Protein AF-A0A3C1PHB5-F1 (afdb_monomer_lite)

Structure (mmCIF, N/CA/C/O backbone):
data_AF-A0A3C1PHB5-F1
#
_entry.id   AF-A0A3C1PHB5-F1
#
loop_
_atom_site.group_PDB
_atom_site.id
_atom_site.type_symbol
_atom_site.label_atom_id
_atom_site.label_alt_id
_atom_site.label_comp_id
_atom_site.label_asym_id
_atom_site.label_entity_id
_atom_site.label_seq_id
_atom_site.pdbx_PDB_ins_code
_atom_site.Cartn_x
_atom_site.Cartn_y
_atom_site.Cartn_z
_atom_site.occupancy
_atom_site.B_iso_or_equiv
_atom_site.auth_seq_id
_atom_site.auth_comp_id
_atom_site.auth_asym_id
_atom_site.auth_atom_id
_atom_site.pdbx_PDB_model_num
ATOM 1 N N . GLU A 1 1 ? 6.909 14.479 16.263 1.00 62.50 1 GLU A N 1
ATOM 2 C CA . GLU A 1 1 ? 5.919 14.688 15.181 1.00 62.50 1 GLU A CA 1
ATOM 3 C C . GLU A 1 1 ? 4.944 13.532 14.945 1.00 62.50 1 GLU A C 1
ATOM 5 O O . GLU A 1 1 ? 3.750 13.786 14.992 1.00 62.50 1 GLU A O 1
ATOM 10 N N . VAL A 1 2 ? 5.366 12.269 14.787 1.00 79.19 2 VAL A N 1
ATOM 11 C CA . VAL A 1 2 ? 4.437 11.154 14.453 1.00 79.19 2 VAL A CA 1
ATOM 12 C C . VAL A 1 2 ? 3.353 10.887 15.515 1.00 79.19 2 VAL A C 1
ATOM 14 O O . VAL A 1 2 ? 2.207 10.607 15.176 1.00 79.19 2 VAL A O 1
ATOM 17 N N . LYS A 1 3 ? 3.668 11.042 16.808 1.00 88.00 3 LYS A N 1
ATOM 18 C CA . LYS A 1 3 ? 2.703 10.799 17.901 1.00 88.00 3 LYS A CA 1
ATOM 19 C C . LYS A 1 3 ? 1.436 11.657 17.794 1.00 88.00 3 LYS A C 1
ATOM 21 O O . LYS A 1 3 ? 0.354 11.172 18.110 1.00 88.00 3 LYS A O 1
ATOM 26 N N . THR A 1 4 ? 1.556 12.907 17.342 1.00 93.12 4 THR A N 1
ATOM 27 C CA . THR A 1 4 ? 0.399 13.798 17.169 1.00 93.12 4 THR A CA 1
ATOM 28 C C . THR A 1 4 ? -0.500 13.297 16.044 1.00 93.12 4 THR A C 1
ATOM 30 O O . THR A 1 4 ? -1.704 13.189 16.244 1.00 93.12 4 THR A O 1
ATOM 33 N N . LEU A 1 5 ? 0.082 12.900 14.906 1.00 93.25 5 LEU A N 1
ATOM 34 C CA . LEU A 1 5 ? -0.662 12.318 13.784 1.00 93.25 5 LEU A CA 1
ATOM 35 C C . LEU A 1 5 ? -1.386 11.030 14.192 1.00 93.25 5 LEU A C 1
ATOM 37 O O . LEU A 1 5 ? -2.551 10.847 13.859 1.00 93.25 5 LEU A O 1
ATOM 41 N N . GLU A 1 6 ? -0.744 10.175 14.987 1.00 94.38 6 GLU A N 1
ATOM 42 C CA . GLU A 1 6 ? -1.361 8.951 15.509 1.00 94.38 6 GLU A CA 1
ATOM 43 C C . GLU A 1 6 ? -2.535 9.224 16.457 1.00 94.38 6 GLU A C 1
ATOM 45 O O . GLU A 1 6 ? -3.564 8.550 16.386 1.00 94.38 6 GLU A O 1
ATOM 50 N N . ILE A 1 7 ? -2.399 10.197 17.366 1.00 94.69 7 ILE A N 1
ATOM 51 C CA . ILE A 1 7 ? -3.497 10.617 18.251 1.00 94.69 7 ILE A CA 1
ATOM 52 C C . ILE A 1 7 ? -4.658 11.158 17.413 1.00 94.69 7 ILE A C 1
ATOM 54 O O . ILE A 1 7 ? -5.799 10.742 17.617 1.00 94.69 7 ILE A O 1
ATOM 58 N N . SER A 1 8 ? -4.370 12.044 16.460 1.00 95.31 8 SER A N 1
ATOM 59 C CA . SER A 1 8 ? -5.390 12.651 15.610 1.00 95.31 8 SER A CA 1
ATOM 60 C C . SER A 1 8 ? -6.083 11.613 14.731 1.00 95.31 8 SER A C 1
ATOM 62 O O . SER A 1 8 ? -7.307 11.598 14.676 1.00 95.31 8 SER A O 1
ATOM 64 N N . TYR A 1 9 ? -5.349 10.678 14.126 1.00 96.38 9 TYR A N 1
ATOM 65 C CA . TYR A 1 9 ? -5.935 9.601 13.329 1.00 96.38 9 TYR A CA 1
ATOM 66 C C . TYR A 1 9 ? -6.833 8.675 14.153 1.00 96.38 9 TYR A C 1
ATOM 68 O O . TYR A 1 9 ? -7.907 8.311 13.683 1.00 96.38 9 TYR A O 1
ATOM 76 N N . ARG A 1 10 ? -6.463 8.317 15.390 1.00 95.38 10 ARG A N 1
ATOM 77 C CA . ARG A 1 10 ? -7.338 7.496 16.250 1.00 95.38 10 ARG A CA 1
ATOM 78 C C . ARG A 1 10 ? -8.710 8.142 16.442 1.00 95.38 10 ARG A C 1
ATOM 80 O O . ARG A 1 10 ? -9.729 7.466 16.300 1.00 95.38 10 ARG A O 1
ATOM 87 N N . LYS A 1 11 ? -8.730 9.459 16.654 1.00 95.00 11 LYS A N 1
ATOM 88 C CA . LYS A 1 11 ? -9.957 10.237 16.866 1.00 95.00 11 LYS A CA 1
ATOM 89 C C . LYS A 1 11 ? -10.718 10.521 15.568 1.00 95.00 11 LYS A C 1
ATOM 91 O O . LYS A 1 11 ? -11.928 10.321 15.512 1.00 95.00 11 LYS A O 1
ATOM 96 N N . LEU A 1 12 ? -10.020 10.937 14.515 1.00 95.81 12 LEU A N 1
ATOM 97 C CA . LEU A 1 12 ? -10.626 11.519 13.312 1.00 95.81 12 LEU A CA 1
ATOM 98 C C . LEU A 1 12 ? -10.671 10.556 12.111 1.00 95.81 12 LEU A C 1
ATOM 100 O O . LEU A 1 12 ? -11.584 10.629 11.296 1.00 95.81 12 LEU A O 1
ATOM 104 N N . GLY A 1 13 ? -9.763 9.583 12.039 1.00 94.62 13 GLY A N 1
ATOM 105 C CA . GLY A 1 13 ? -9.654 8.625 10.935 1.00 94.62 13 GLY A CA 1
ATOM 106 C C . GLY A 1 13 ? -8.890 9.155 9.723 1.00 94.62 13 GLY A C 1
ATOM 107 O O . GLY A 1 13 ? -8.385 10.278 9.723 1.00 94.62 13 GLY A O 1
ATOM 108 N N . SER A 1 14 ? -8.792 8.318 8.688 1.00 94.06 14 SER A N 1
ATOM 109 C CA . SER A 1 14 ? -7.990 8.595 7.490 1.00 94.06 14 SER A CA 1
ATOM 110 C C . SER A 1 14 ? -8.544 9.715 6.604 1.00 94.06 14 SER A C 1
ATOM 112 O O . SER A 1 14 ? -7.776 10.350 5.895 1.00 94.06 14 SER A O 1
ATOM 114 N N . ASN A 1 15 ? -9.849 10.002 6.666 1.00 93.19 15 ASN A N 1
ATOM 115 C CA . ASN A 1 15 ? -10.452 11.101 5.903 1.00 93.19 15 ASN A CA 1
ATOM 116 C C . ASN A 1 15 ? -9.892 12.470 6.315 1.00 93.19 15 ASN A C 1
ATOM 118 O O . ASN A 1 15 ? -9.730 13.343 5.469 1.00 93.19 15 ASN A O 1
ATOM 122 N N . GLU A 1 16 ? -9.571 12.629 7.600 1.00 94.00 16 GLU A N 1
ATOM 123 C CA . GLU A 1 16 ? -9.007 13.864 8.148 1.00 94.00 16 GLU A CA 1
ATOM 124 C C . GLU A 1 16 ? -7.480 13.787 8.257 1.00 94.00 16 GLU A C 1
ATOM 126 O O . GLU A 1 16 ? -6.778 14.771 8.037 1.00 94.00 16 GLU A O 1
ATOM 131 N N . ILE A 1 17 ? -6.949 12.612 8.620 1.00 94.38 17 ILE A N 1
ATOM 132 C CA . ILE A 1 17 ? -5.533 12.407 8.938 1.00 94.38 17 ILE A CA 1
ATOM 133 C C . ILE A 1 17 ? -5.023 11.152 8.218 1.00 94.38 17 ILE A C 1
ATOM 135 O O . ILE A 1 17 ? -4.998 10.052 8.778 1.00 94.38 17 ILE A O 1
ATOM 139 N N . ASP A 1 18 ? -4.583 11.326 6.970 1.00 93.69 18 ASP A N 1
ATOM 140 C CA . ASP A 1 18 ? -3.934 10.277 6.176 1.00 93.69 18 ASP A CA 1
ATOM 141 C C . ASP A 1 18 ? -2.422 10.503 6.117 1.00 93.69 18 ASP A C 1
ATOM 143 O O . ASP A 1 18 ? -1.937 11.451 5.497 1.00 93.69 18 ASP A O 1
ATOM 147 N N . PHE A 1 19 ? -1.661 9.629 6.767 1.00 93.50 19 PHE A N 1
ATOM 148 C CA . PHE A 1 19 ? -0.206 9.725 6.820 1.00 93.50 19 PHE A CA 1
ATOM 149 C C . PHE A 1 19 ? 0.440 8.351 6.690 1.00 93.50 19 PHE A C 1
ATOM 151 O O . PHE A 1 19 ? -0.174 7.321 6.974 1.00 93.50 19 PHE A O 1
ATOM 158 N N . SER A 1 20 ? 1.696 8.363 6.259 1.00 92.69 20 SER A N 1
ATOM 159 C CA . SER A 1 20 ? 2.539 7.181 6.127 1.00 92.69 20 SER A CA 1
ATOM 160 C C . SER A 1 20 ? 3.285 6.878 7.427 1.00 92.69 20 SER A C 1
ATOM 162 O O . SER A 1 20 ? 3.736 7.790 8.117 1.00 92.69 20 SER A O 1
ATOM 164 N N . THR A 1 21 ? 3.435 5.596 7.766 1.00 93.50 21 THR A N 1
ATOM 165 C CA . THR A 1 21 ? 4.213 5.158 8.939 1.00 93.50 21 THR A CA 1
ATOM 166 C C . THR A 1 21 ? 4.910 3.812 8.703 1.00 93.50 21 THR A C 1
ATOM 168 O O . THR A 1 21 ? 4.620 3.113 7.728 1.00 93.50 21 THR A O 1
ATOM 171 N N . GLY A 1 22 ? 5.843 3.456 9.589 1.00 91.50 22 GLY A N 1
ATOM 172 C CA . GLY A 1 22 ? 6.650 2.231 9.536 1.00 91.50 22 GLY A CA 1
ATOM 173 C C . GLY A 1 22 ? 7.684 2.200 8.401 1.00 91.50 22 GLY A C 1
ATOM 174 O O . GLY A 1 22 ? 7.884 3.187 7.694 1.00 91.50 22 GLY A O 1
ATOM 175 N N . TYR A 1 23 ? 8.342 1.057 8.213 1.00 89.94 23 TYR A N 1
ATOM 176 C CA . TYR A 1 23 ? 9.430 0.890 7.241 1.00 89.94 23 TYR A CA 1
ATOM 177 C C . TYR A 1 23 ? 8.980 1.119 5.797 1.00 89.94 23 TYR A C 1
ATOM 179 O O . TYR A 1 23 ? 9.636 1.842 5.054 1.00 89.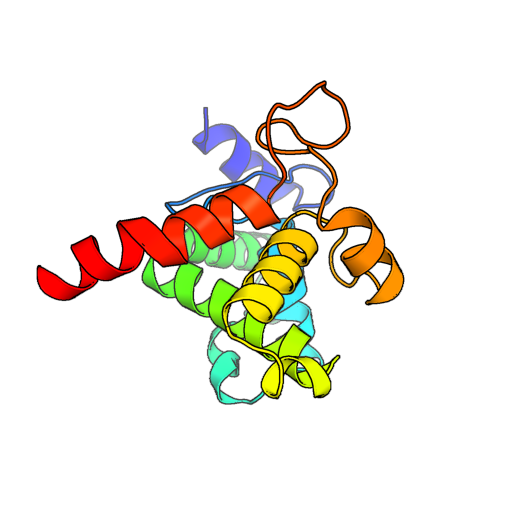94 23 TYR A O 1
ATOM 187 N N . PHE A 1 24 ? 7.823 0.579 5.412 1.00 90.75 24 PHE A N 1
ATOM 188 C CA . PHE A 1 24 ? 7.296 0.720 4.047 1.00 90.75 24 PHE A CA 1
ATOM 189 C C . PHE A 1 24 ? 6.478 1.993 3.820 1.00 90.75 24 PHE A C 1
ATOM 191 O O . PHE A 1 24 ? 5.876 2.148 2.758 1.00 90.75 24 PHE A O 1
ATOM 198 N N . GLN A 1 25 ? 6.427 2.898 4.807 1.00 91.44 25 GLN A N 1
ATOM 199 C CA . GLN A 1 25 ? 5.708 4.171 4.699 1.00 91.44 25 GLN A CA 1
ATOM 200 C C . GLN A 1 25 ? 4.257 3.985 4.198 1.00 91.44 25 GLN A C 1
ATOM 202 O O . GLN A 1 25 ? 3.754 4.753 3.373 1.00 91.44 25 GLN A O 1
ATOM 207 N N . ILE A 1 26 ? 3.565 2.949 4.689 1.00 94.31 26 ILE A N 1
ATOM 208 C CA . ILE A 1 26 ? 2.184 2.638 4.295 1.00 94.31 26 ILE A CA 1
ATOM 209 C C . ILE A 1 26 ? 1.241 3.686 4.886 1.00 94.31 26 ILE A C 1
ATOM 211 O O . ILE A 1 26 ? 1.299 3.978 6.083 1.00 94.31 26 ILE A O 1
ATOM 215 N N . LYS A 1 27 ? 0.354 4.223 4.043 1.00 94.38 27 LYS A N 1
ATOM 216 C CA . LYS A 1 27 ? -0.694 5.167 4.446 1.00 94.38 27 LYS A CA 1
ATOM 217 C C . LYS A 1 27 ? -1.779 4.497 5.285 1.00 94.38 27 LYS A C 1
ATOM 219 O O . LYS A 1 27 ? -2.168 3.360 5.007 1.00 94.38 27 LYS A O 1
ATOM 224 N N . THR A 1 28 ? -2.345 5.210 6.254 1.00 95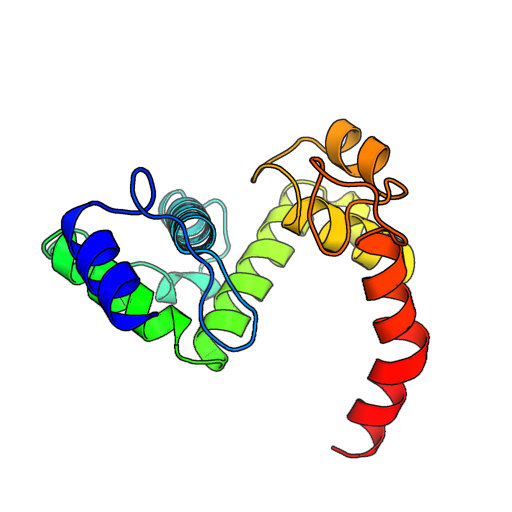.94 28 THR A N 1
ATOM 225 C CA . THR A 1 28 ? -3.480 4.696 7.037 1.00 95.94 28 THR A CA 1
ATOM 226 C C . THR A 1 28 ? -4.690 4.389 6.150 1.00 95.94 28 THR A C 1
ATOM 228 O O . THR A 1 28 ? -5.274 3.310 6.280 1.00 95.94 28 THR A O 1
ATOM 231 N N . SER A 1 29 ? -4.998 5.251 5.173 1.00 96.31 29 SER A N 1
ATOM 232 C CA . SER A 1 29 ? -6.084 5.017 4.208 1.00 96.31 29 SER A CA 1
ATOM 233 C C . SER A 1 29 ? -5.846 3.807 3.297 1.00 96.31 29 SER A C 1
ATOM 235 O O . SER A 1 29 ? -6.796 3.198 2.806 1.00 96.31 29 SER A O 1
ATOM 237 N N . PHE A 1 30 ? -4.587 3.433 3.056 1.00 96.12 30 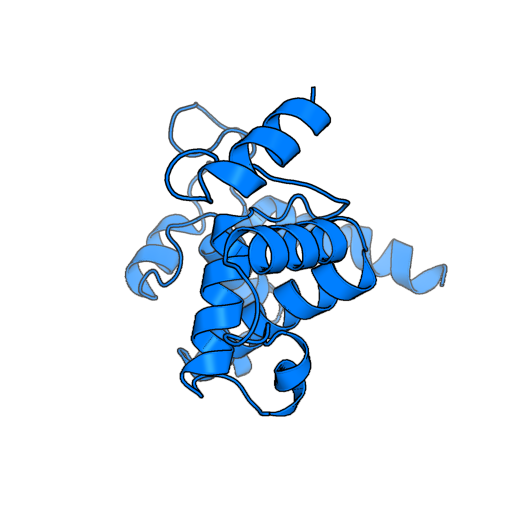PHE A N 1
ATOM 238 C CA . PHE A 1 30 ? -4.249 2.251 2.265 1.00 96.12 30 PHE A CA 1
ATOM 239 C C . PHE A 1 30 ? -4.624 0.972 3.013 1.00 96.12 30 PHE A C 1
ATOM 241 O O . PHE A 1 30 ? -5.298 0.108 2.454 1.00 96.12 30 PHE A O 1
ATOM 248 N N . ALA A 1 31 ? -4.234 0.870 4.285 1.00 97.25 31 ALA A N 1
ATOM 249 C CA . ALA A 1 31 ? -4.550 -0.287 5.116 1.00 97.25 31 ALA A CA 1
ATOM 250 C C . ALA A 1 31 ? -6.064 -0.480 5.264 1.00 97.25 31 ALA A C 1
ATOM 252 O O . ALA A 1 31 ? -6.556 -1.583 5.051 1.00 97.25 31 ALA A O 1
ATOM 253 N N . GLU A 1 32 ? -6.810 0.601 5.509 1.00 97.25 32 GLU A N 1
ATOM 254 C CA . GLU A 1 32 ? -8.278 0.567 5.575 1.00 97.25 32 GLU A CA 1
ATOM 255 C C . GLU A 1 32 ? -8.914 -0.004 4.302 1.00 97.25 32 GLU A C 1
ATOM 257 O O . GLU A 1 32 ? -9.824 -0.831 4.371 1.00 97.25 32 GLU A O 1
ATOM 262 N N . LYS A 1 33 ? -8.410 0.385 3.126 1.00 97.31 33 LYS A N 1
ATOM 263 C CA . LYS A 1 33 ? -8.920 -0.126 1.848 1.00 97.31 33 LYS A CA 1
ATOM 264 C C . LYS A 1 33 ? -8.603 -1.606 1.647 1.00 97.31 33 LYS A C 1
ATOM 266 O O . LYS A 1 33 ? -9.444 -2.325 1.116 1.00 97.31 33 LYS A O 1
ATOM 271 N N . ILE A 1 34 ? -7.434 -2.077 2.084 1.00 97.94 34 ILE A N 1
ATOM 272 C CA . ILE A 1 34 ? -7.103 -3.509 2.054 1.00 97.94 34 ILE A CA 1
ATOM 273 C C . ILE A 1 34 ? -8.017 -4.302 2.987 1.00 97.94 34 ILE A C 1
ATOM 275 O O . ILE A 1 34 ? -8.577 -5.311 2.572 1.00 97.94 34 ILE A O 1
ATOM 279 N N . GLU A 1 35 ? -8.220 -3.839 4.218 1.00 98.00 35 GLU A N 1
ATOM 280 C CA . GLU A 1 35 ? -9.125 -4.493 5.170 1.00 98.00 35 GLU A CA 1
ATOM 281 C C . GLU A 1 35 ? -10.555 -4.571 4.624 1.00 98.00 35 GLU A C 1
ATOM 283 O O . GLU A 1 35 ? -11.202 -5.610 4.743 1.00 98.00 35 GLU A O 1
ATOM 288 N N . ALA A 1 36 ? -11.021 -3.515 3.950 1.00 96.94 36 ALA A N 1
ATOM 289 C CA . ALA A 1 36 ? -12.311 -3.515 3.271 1.00 96.94 36 ALA A CA 1
ATOM 290 C C . ALA A 1 36 ? -12.374 -4.538 2.122 1.00 96.94 36 ALA A C 1
ATOM 292 O O . ALA A 1 36 ? -13.409 -5.174 1.931 1.00 96.94 36 ALA A O 1
ATOM 293 N N . LEU A 1 37 ? -11.293 -4.737 1.359 1.00 97.50 37 LEU A N 1
ATOM 294 C CA . LEU A 1 37 ? -11.245 -5.782 0.329 1.00 97.50 37 LEU A CA 1
ATOM 295 C C . LEU A 1 37 ? -11.344 -7.187 0.936 1.00 97.50 37 LEU A C 1
ATOM 297 O O . LEU A 1 37 ? -12.067 -8.024 0.398 1.00 97.50 37 LEU A O 1
ATOM 301 N N . VAL A 1 38 ? -10.670 -7.433 2.065 1.00 97.81 38 VAL A N 1
ATOM 302 C CA . VAL A 1 38 ? -10.778 -8.708 2.794 1.00 97.81 38 VAL A CA 1
ATOM 303 C C . VAL A 1 38 ? -12.198 -8.901 3.326 1.00 97.81 38 VAL A C 1
ATOM 305 O O . VAL A 1 38 ? -12.793 -9.951 3.106 1.00 97.81 38 VAL A O 1
ATOM 308 N N . PHE A 1 39 ? -12.773 -7.879 3.967 1.00 97.00 39 PHE A N 1
ATOM 309 C CA . PHE A 1 39 ? -14.125 -7.936 4.533 1.00 97.00 39 PHE A CA 1
ATOM 310 C C . PHE A 1 39 ? -15.191 -8.250 3.480 1.00 97.00 39 PHE A C 1
ATOM 312 O O . PHE A 1 39 ? -16.077 -9.065 3.719 1.00 97.00 39 PHE A O 1
ATOM 319 N N . ASN A 1 40 ? -15.075 -7.647 2.297 1.00 96.12 40 ASN A N 1
ATOM 320 C CA . ASN A 1 40 ? -16.010 -7.857 1.193 1.00 96.12 40 ASN A CA 1
ATOM 321 C C . ASN A 1 40 ? -15.738 -9.144 0.387 1.00 96.12 40 ASN A C 1
ATOM 323 O O . ASN A 1 40 ? -16.389 -9.370 -0.630 1.00 96.12 40 ASN A O 1
ATOM 327 N N . GLY A 1 41 ? -14.776 -9.978 0.800 1.00 95.38 41 GLY A N 1
ATOM 328 C CA . GLY A 1 41 ? -14.477 -11.252 0.141 1.00 95.38 41 GLY A CA 1
ATOM 329 C C . GLY A 1 41 ? -13.770 -11.126 -1.211 1.00 95.38 41 GLY A C 1
ATOM 330 O O . GLY A 1 41 ? -13.726 -12.094 -1.966 1.00 95.38 41 GLY A O 1
ATOM 331 N N . PHE A 1 42 ? -13.195 -9.962 -1.529 1.00 95.62 42 PHE A N 1
ATOM 332 C CA . PHE A 1 42 ? -12.414 -9.777 -2.758 1.00 95.62 42 PHE A CA 1
ATOM 333 C C . PHE A 1 42 ? -11.024 -10.408 -2.679 1.00 95.62 42 PHE A C 1
ATOM 335 O O . PHE A 1 42 ? -10.377 -10.556 -3.709 1.00 95.62 42 PHE A O 1
ATOM 342 N N . LEU A 1 43 ? -10.563 -10.774 -1.480 1.00 97.12 43 LEU A N 1
ATOM 343 C CA . LEU A 1 43 ? -9.265 -11.397 -1.247 1.00 97.12 43 LEU A CA 1
ATOM 344 C C . LEU A 1 43 ? -9.414 -12.817 -0.675 1.00 97.12 43 LEU A C 1
ATOM 346 O O . LEU A 1 43 ? -10.384 -13.092 0.032 1.00 97.12 43 LEU A O 1
ATOM 350 N N . PRO A 1 44 ? -8.453 -13.725 -0.939 1.00 96.06 44 PRO A N 1
ATOM 351 C CA . PRO A 1 44 ? -8.480 -15.076 -0.384 1.00 96.06 44 PRO A CA 1
ATOM 352 C C . PRO A 1 44 ? -8.453 -15.094 1.151 1.00 96.06 44 PRO A C 1
ATOM 354 O O . PRO A 1 44 ? -7.851 -14.225 1.785 1.00 96.06 44 PRO A O 1
ATOM 357 N N . SER A 1 45 ? -9.006 -16.156 1.742 1.00 96.62 45 SER A N 1
ATOM 358 C CA . SER A 1 45 ? -9.133 -16.326 3.199 1.00 96.62 45 SER A CA 1
ATOM 359 C C . SER A 1 45 ? -7.809 -16.325 3.969 1.00 96.62 45 SER A C 1
ATOM 361 O O . SER A 1 45 ? -7.809 -16.063 5.170 1.00 96.62 45 SER A O 1
ATOM 363 N N . VAL A 1 46 ? -6.672 -16.548 3.296 1.00 97.19 46 VAL A N 1
ATOM 364 C CA . VAL A 1 46 ? -5.330 -16.397 3.891 1.00 97.19 46 VAL A CA 1
ATOM 365 C C . VAL A 1 46 ? -5.105 -14.993 4.470 1.00 97.19 46 VAL A C 1
ATOM 367 O O . VAL A 1 46 ? -4.336 -14.834 5.410 1.00 97.19 46 VAL A O 1
ATOM 370 N N . TYR A 1 47 ? -5.820 -13.980 3.968 1.00 98.06 47 TYR A N 1
ATOM 371 C CA . TYR A 1 47 ? -5.744 -12.604 4.459 1.00 98.06 47 TYR A CA 1
ATOM 372 C C . TYR A 1 47 ? -6.773 -12.270 5.547 1.00 98.06 47 TYR A C 1
ATOM 374 O O . TYR A 1 47 ? -6.811 -11.125 5.994 1.00 98.06 47 TYR A O 1
ATOM 382 N N . ASN A 1 48 ? -7.576 -13.231 6.024 1.00 97.62 48 ASN A N 1
ATOM 383 C CA . ASN A 1 48 ? -8.598 -12.993 7.055 1.00 97.62 48 ASN A CA 1
ATOM 384 C C . ASN A 1 48 ? -8.022 -12.422 8.358 1.00 97.62 48 ASN A C 1
ATOM 386 O O . ASN A 1 48 ? -8.726 -11.737 9.091 1.00 97.62 48 ASN A O 1
ATOM 390 N N . GLU A 1 49 ? -6.740 -12.647 8.643 1.00 97.31 49 GLU A N 1
ATOM 391 C CA . GLU A 1 49 ? -6.066 -12.041 9.794 1.00 97.31 49 GLU A CA 1
ATOM 392 C C . GLU A 1 49 ? -5.947 -10.509 9.715 1.00 97.31 49 GLU A C 1
ATOM 394 O O . GLU A 1 49 ? -5.745 -9.855 10.740 1.00 97.31 49 GLU A O 1
ATOM 399 N N . LEU A 1 50 ? -6.091 -9.917 8.524 1.00 97.94 50 LEU A N 1
ATOM 400 C CA . LEU A 1 50 ? -6.170 -8.467 8.357 1.00 97.94 50 LEU A CA 1
ATOM 401 C C . LEU A 1 50 ? -7.526 -7.915 8.808 1.00 97.94 50 LEU A C 1
ATOM 403 O O . LEU A 1 50 ? -7.611 -6.724 9.096 1.00 97.94 50 LEU A O 1
ATOM 407 N N . LEU A 1 51 ? -8.562 -8.746 8.966 1.00 97.00 51 LEU A N 1
ATOM 408 C CA . LEU A 1 51 ? -9.838 -8.291 9.510 1.00 97.00 51 LEU A CA 1
ATOM 409 C C . LEU A 1 51 ? -9.656 -7.742 10.927 1.00 97.00 51 LEU A C 1
ATOM 411 O O . LEU A 1 51 ? -8.893 -8.263 11.748 1.00 97.00 51 LEU A O 1
ATOM 415 N N . ILE A 1 52 ? -10.380 -6.664 11.201 1.00 96.44 52 ILE A N 1
ATOM 416 C CA . ILE A 1 52 ? -10.513 -6.084 12.530 1.00 96.44 52 ILE A CA 1
ATOM 417 C C . ILE A 1 52 ? -11.976 -6.246 12.934 1.00 96.44 52 ILE A C 1
ATOM 419 O O . ILE A 1 52 ? -12.881 -5.985 12.144 1.00 96.44 52 ILE A O 1
ATOM 423 N N . SER A 1 53 ? -12.203 -6.727 14.156 1.00 93.81 53 SER A N 1
ATOM 424 C CA . SER A 1 53 ? -13.547 -6.968 14.679 1.00 93.81 53 SER A CA 1
ATOM 425 C C . SER A 1 53 ? -14.402 -5.699 14.619 1.00 93.81 53 SER A C 1
ATOM 427 O 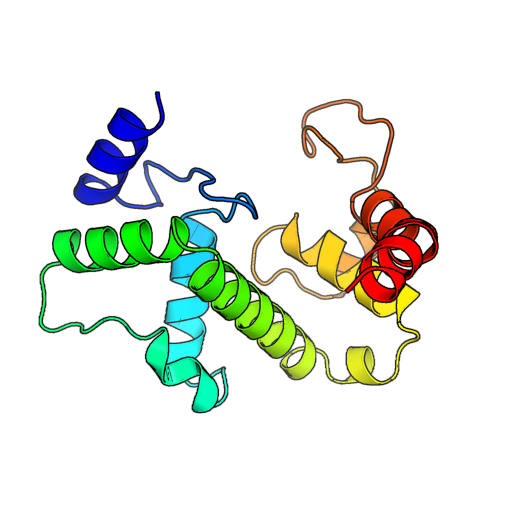O . SER A 1 53 ? -13.971 -4.632 15.047 1.00 93.81 53 SER A O 1
ATOM 429 N N . ASN A 1 54 ? -15.645 -5.831 14.157 1.00 92.88 54 ASN A N 1
ATOM 430 C CA . ASN A 1 54 ? -16.643 -4.760 14.208 1.00 92.88 54 ASN A CA 1
ATOM 431 C C . ASN A 1 54 ? -17.349 -4.662 15.574 1.00 92.88 54 ASN A C 1
ATOM 433 O O . ASN A 1 54 ? -18.188 -3.788 15.763 1.00 92.88 54 ASN A O 1
ATOM 437 N N . LYS A 1 55 ? -17.020 -5.553 16.523 1.00 96.06 55 LYS A N 1
ATOM 438 C CA . LYS A 1 55 ? -17.585 -5.567 17.884 1.00 96.06 55 LYS A CA 1
ATOM 439 C C . LYS A 1 55 ? -16.882 -4.606 18.850 1.00 96.06 55 LYS A C 1
ATOM 441 O O . LYS A 1 55 ? -17.309 -4.486 19.991 1.00 96.06 55 LYS A O 1
ATOM 446 N N . ILE A 1 56 ? -15.794 -3.979 18.412 1.00 97.12 56 ILE A N 1
ATOM 447 C CA . ILE A 1 56 ? -15.015 -3.001 19.181 1.00 97.12 56 ILE A CA 1
ATOM 448 C C . ILE A 1 56 ? -15.227 -1.597 18.616 1.00 97.12 56 ILE A C 1
ATOM 450 O O . ILE A 1 56 ? -15.649 -1.431 17.464 1.00 97.12 56 ILE A O 1
ATOM 454 N N . SER A 1 57 ? -14.914 -0.580 19.415 1.00 97.25 57 SER A N 1
ATOM 455 C CA . SER A 1 57 ? -15.081 0.816 19.013 1.00 97.25 57 SER A CA 1
ATOM 456 C C . SER A 1 57 ? -14.216 1.168 17.799 1.00 97.25 57 SER A C 1
ATOM 458 O O . SER A 1 57 ? -13.143 0.605 17.583 1.00 97.25 57 SER A O 1
ATOM 460 N N . VAL A 1 58 ? -14.653 2.147 17.004 1.00 96.25 58 VAL A N 1
ATOM 461 C CA . VAL A 1 58 ? -13.896 2.617 15.828 1.00 96.25 58 VAL A CA 1
ATOM 462 C C . VAL A 1 58 ? -12.492 3.105 16.220 1.00 96.25 58 VAL A C 1
ATOM 464 O O . VAL A 1 58 ? -11.529 2.886 15.484 1.00 96.25 58 VAL A O 1
ATOM 467 N N . GLU A 1 59 ? -12.350 3.723 17.394 1.00 96.81 59 GLU A N 1
ATOM 468 C CA . GLU A 1 59 ? -11.055 4.167 17.917 1.00 96.81 59 GLU A CA 1
ATOM 469 C C . GLU A 1 59 ? -10.124 2.987 18.246 1.00 96.81 59 GLU A C 1
ATOM 471 O O . GLU A 1 59 ? -8.934 3.019 17.908 1.00 96.81 59 GLU A O 1
ATOM 476 N N . GLU A 1 60 ? -10.648 1.910 18.835 1.00 97.81 60 GLU A N 1
ATOM 477 C CA . GLU A 1 60 ? -9.883 0.680 19.070 1.00 97.81 60 GLU A CA 1
ATOM 478 C C . GLU A 1 60 ? -9.482 0.011 17.752 1.00 97.81 60 GLU A C 1
ATOM 480 O O . GLU A 1 60 ? -8.330 -0.403 17.607 1.00 97.81 60 GLU A O 1
ATOM 485 N N . GLN A 1 61 ? -10.371 -0.020 16.751 1.00 98.06 61 GLN A N 1
ATOM 486 C CA . GLN A 1 61 ? -10.036 -0.545 15.421 1.00 98.06 61 GLN A CA 1
ATOM 487 C C . GLN A 1 61 ? -8.864 0.226 14.801 1.00 98.06 61 GLN A C 1
ATOM 489 O O . GLN A 1 61 ? -7.889 -0.362 14.327 1.00 98.06 61 GLN A O 1
ATOM 494 N N . ARG A 1 62 ? -8.915 1.561 14.863 1.00 97.75 62 ARG A N 1
ATOM 495 C CA . ARG A 1 62 ? -7.835 2.441 14.394 1.00 97.75 62 ARG A CA 1
ATOM 496 C C . ARG A 1 62 ? -6.546 2.231 15.188 1.00 97.75 62 ARG A C 1
ATOM 498 O O . ARG A 1 62 ? -5.468 2.249 14.599 1.00 97.75 62 ARG A O 1
ATOM 505 N N . THR A 1 63 ? -6.642 1.990 16.493 1.00 97.19 63 THR A N 1
ATOM 506 C CA . THR A 1 63 ? -5.488 1.691 17.354 1.00 97.19 63 THR A CA 1
ATOM 507 C C . THR A 1 63 ? -4.812 0.379 16.956 1.00 97.19 63 THR A C 1
ATOM 509 O O . THR A 1 63 ? -3.592 0.354 16.787 1.00 97.19 63 THR A O 1
ATOM 512 N N . ILE A 1 64 ? -5.585 -0.687 16.723 1.00 98.19 64 ILE A N 1
ATOM 513 C CA . ILE A 1 64 ? -5.066 -1.968 16.217 1.00 98.19 64 ILE A CA 1
ATOM 514 C C . ILE A 1 64 ? -4.369 -1.760 14.872 1.00 98.19 64 ILE A C 1
ATOM 516 O O . ILE A 1 64 ? -3.244 -2.227 14.686 1.00 98.19 64 ILE A O 1
ATOM 520 N N . ARG A 1 65 ? -4.994 -1.016 13.952 1.00 97.88 65 ARG A N 1
ATOM 521 C CA . ARG A 1 65 ? -4.418 -0.718 12.635 1.00 97.88 65 ARG A CA 1
ATOM 522 C C . ARG A 1 65 ? -3.095 0.029 12.738 1.00 97.88 65 ARG A C 1
ATOM 524 O O . ARG A 1 65 ? -2.127 -0.381 12.105 1.00 97.88 65 ARG A O 1
ATOM 531 N N . LEU A 1 66 ? -3.022 1.074 13.566 1.00 96.75 66 LEU A N 1
ATOM 532 C CA . LEU A 1 66 ? -1.768 1.790 13.813 1.00 96.75 66 LEU A CA 1
ATOM 533 C C . LEU A 1 66 ? -0.691 0.868 14.372 1.00 96.75 66 LEU A C 1
ATOM 535 O O . LEU A 1 66 ? 0.450 0.939 13.928 1.00 96.75 66 LEU A O 1
ATOM 539 N N . ASN A 1 67 ? -1.044 0.002 15.325 1.00 96.62 67 ASN A N 1
ATOM 540 C CA . ASN A 1 67 ? -0.086 -0.941 15.885 1.00 96.62 67 ASN A CA 1
ATOM 541 C C . ASN A 1 67 ? 0.455 -1.880 14.798 1.00 96.62 67 ASN A C 1
ATOM 543 O O . ASN A 1 67 ? 1.663 -2.035 14.662 1.00 96.62 67 ASN A O 1
ATOM 547 N N . ARG A 1 68 ? -0.423 -2.424 13.945 1.00 97.81 68 ARG A N 1
ATOM 548 C CA . ARG A 1 68 ? -0.020 -3.234 12.786 1.00 97.81 68 ARG A CA 1
ATOM 549 C C . ARG A 1 68 ? 0.909 -2.459 11.849 1.00 97.81 68 ARG A C 1
ATOM 551 O O . ARG A 1 68 ? 1.957 -2.971 11.486 1.00 97.81 68 ARG A O 1
ATOM 558 N N . LEU A 1 69 ? 0.590 -1.214 11.501 1.00 96.75 69 LEU A N 1
ATOM 559 C CA . LEU A 1 69 ? 1.414 -0.419 10.581 1.00 96.75 69 LEU A CA 1
ATOM 560 C C . LEU A 1 69 ? 2.804 -0.050 11.122 1.00 96.75 69 LEU A C 1
ATOM 562 O O . LEU A 1 69 ? 3.668 0.324 10.333 1.00 96.75 69 LEU A O 1
ATOM 566 N N . LYS A 1 70 ? 3.047 -0.195 12.428 1.00 94.88 70 LYS A N 1
ATOM 567 C CA . LYS A 1 70 ? 4.379 -0.039 13.039 1.00 94.88 70 LYS A CA 1
ATOM 568 C C . LYS A 1 70 ? 5.246 -1.293 12.949 1.00 94.88 70 LYS A C 1
ATOM 570 O O . LYS A 1 70 ? 6.447 -1.210 13.183 1.00 94.88 70 LYS A O 1
ATOM 575 N N . HIS A 1 71 ? 4.657 -2.442 12.634 1.00 96.44 71 HIS A N 1
ATOM 576 C CA . HIS A 1 71 ? 5.347 -3.724 12.610 1.00 96.44 71 HIS A CA 1
ATOM 577 C C . HIS A 1 71 ? 5.548 -4.209 11.176 1.00 96.44 71 HIS A C 1
ATOM 579 O O . HIS A 1 71 ? 4.588 -4.419 10.435 1.00 96.44 71 HIS A O 1
ATOM 585 N N . GLU A 1 72 ? 6.803 -4.461 10.815 1.00 95.81 72 GLU A N 1
ATOM 586 C CA . GLU A 1 72 ? 7.215 -4.875 9.471 1.00 95.81 72 GLU A CA 1
ATOM 587 C C . GLU A 1 72 ? 6.424 -6.082 8.944 1.00 95.81 72 GLU A C 1
ATOM 589 O O . GLU A 1 72 ? 5.857 -6.019 7.856 1.00 95.81 72 GLU A O 1
ATOM 594 N N . ASN A 1 73 ? 6.264 -7.136 9.753 1.00 96.81 73 ASN A N 1
ATOM 595 C CA . ASN A 1 73 ? 5.503 -8.332 9.369 1.00 96.81 73 ASN A CA 1
ATOM 596 C C . ASN A 1 73 ? 4.068 -8.016 8.920 1.00 96.81 73 ASN A C 1
ATOM 598 O O . ASN A 1 73 ? 3.544 -8.635 7.996 1.00 96.81 73 ASN A O 1
ATOM 602 N N . TRP A 1 74 ? 3.415 -7.046 9.560 1.00 98.06 74 TRP A N 1
ATOM 603 C CA . TRP A 1 74 ? 2.077 -6.614 9.166 1.00 98.06 74 TRP A CA 1
ATOM 604 C C . TRP A 1 74 ? 2.110 -5.732 7.918 1.00 98.06 74 TRP A C 1
ATOM 606 O O . TRP A 1 74 ? 1.234 -5.871 7.065 1.00 98.06 74 TRP A O 1
ATOM 616 N N . GLN A 1 75 ? 3.119 -4.869 7.766 1.00 97.44 75 GLN A N 1
ATOM 617 C CA . GLN A 1 75 ? 3.303 -4.087 6.541 1.00 97.44 75 GLN A CA 1
ATOM 618 C C . GLN A 1 75 ? 3.498 -4.991 5.316 1.00 97.44 75 GLN A C 1
ATOM 620 O O . GLN A 1 75 ? 2.871 -4.755 4.282 1.00 97.44 75 GLN A O 1
ATOM 625 N N . ILE A 1 76 ? 4.270 -6.074 5.458 1.00 97.06 76 ILE A N 1
ATOM 626 C CA . ILE A 1 76 ? 4.430 -7.109 4.428 1.00 97.06 76 ILE A CA 1
ATOM 627 C C . ILE A 1 76 ? 3.073 -7.735 4.086 1.00 97.06 76 ILE A C 1
ATOM 629 O O . ILE A 1 76 ? 2.723 -7.819 2.912 1.00 97.06 76 ILE A O 1
ATOM 633 N N . LYS A 1 77 ? 2.256 -8.105 5.082 1.00 98.06 77 LYS A N 1
ATOM 634 C CA . LYS A 1 77 ? 0.916 -8.678 4.843 1.00 98.06 77 LYS A CA 1
ATOM 635 C C . LYS A 1 77 ? 0.003 -7.734 4.059 1.00 98.06 77 LYS A C 1
ATOM 637 O O . LYS A 1 77 ? -0.637 -8.177 3.106 1.00 98.06 77 LYS A O 1
ATOM 642 N N . TYR A 1 78 ? -0.022 -6.443 4.403 1.00 98.00 78 TYR A N 1
ATOM 643 C CA . TYR A 1 78 ? -0.773 -5.438 3.641 1.00 98.00 78 TYR A CA 1
ATOM 644 C C . TYR A 1 78 ? -0.270 -5.312 2.198 1.00 98.00 78 TYR A C 1
ATOM 646 O O . TYR A 1 78 ? -1.081 -5.270 1.271 1.00 98.00 78 TYR A O 1
ATOM 654 N N . ALA A 1 79 ? 1.048 -5.294 1.989 1.00 96.50 79 ALA A N 1
ATOM 655 C CA . ALA A 1 79 ? 1.639 -5.229 0.654 1.00 96.50 79 ALA A CA 1
ATOM 656 C C . ALA A 1 79 ? 1.325 -6.489 -0.177 1.00 96.50 79 ALA A C 1
ATOM 658 O O . ALA A 1 79 ? 0.932 -6.383 -1.338 1.00 96.50 79 ALA A O 1
ATOM 659 N N . CYS A 1 80 ? 1.410 -7.684 0.413 1.00 97.31 80 CYS A N 1
ATOM 660 C CA . CYS A 1 80 ? 1.047 -8.934 -0.255 1.00 97.31 80 CYS A CA 1
ATOM 661 C C . CYS A 1 80 ? -0.441 -8.978 -0.624 1.00 97.31 80 CYS A C 1
ATOM 663 O O . CYS A 1 80 ? -0.774 -9.359 -1.746 1.00 97.31 80 CYS A O 1
ATOM 665 N N . ALA A 1 81 ? -1.329 -8.561 0.283 1.00 97.94 81 ALA A N 1
ATOM 666 C CA . ALA A 1 81 ? -2.762 -8.461 0.015 1.00 97.94 81 ALA A CA 1
ATOM 667 C C . ALA A 1 81 ? -3.050 -7.493 -1.144 1.00 97.94 81 ALA A C 1
ATOM 669 O O . ALA A 1 81 ? -3.836 -7.804 -2.038 1.00 97.94 81 ALA A O 1
ATOM 670 N N . TYR A 1 82 ? -2.354 -6.356 -1.182 1.00 96.81 82 TYR A N 1
ATOM 671 C CA . TYR A 1 82 ? -2.444 -5.393 -2.275 1.00 96.81 82 TYR A CA 1
ATOM 672 C C . TYR A 1 82 ? -2.006 -5.976 -3.623 1.00 96.81 82 TYR A C 1
ATOM 674 O O . TYR A 1 82 ? -2.713 -5.835 -4.623 1.00 96.81 82 TYR A O 1
ATOM 682 N N . VAL A 1 83 ? -0.862 -6.664 -3.660 1.00 96.19 83 VAL A N 1
ATOM 683 C CA . VAL A 1 83 ? -0.387 -7.336 -4.877 1.00 96.19 83 VAL A CA 1
ATOM 684 C C . VAL A 1 83 ? -1.388 -8.405 -5.316 1.00 96.19 83 VAL A C 1
ATOM 686 O O . VAL A 1 83 ? -1.746 -8.454 -6.492 1.00 96.19 83 VAL A O 1
ATOM 689 N N . CYS A 1 84 ? -1.893 -9.219 -4.384 1.00 97.00 84 CYS A N 1
ATOM 690 C CA . CYS A 1 84 ? -2.892 -10.246 -4.673 1.00 97.00 84 CYS A CA 1
ATOM 691 C C . CYS A 1 84 ? -4.159 -9.650 -5.300 1.00 97.00 84 CYS A C 1
ATOM 693 O O . CYS A 1 84 ? -4.597 -10.124 -6.349 1.00 97.00 84 CYS A O 1
ATOM 695 N N . HIS A 1 85 ? -4.675 -8.557 -4.728 1.00 96.06 85 HIS A N 1
ATOM 696 C CA . HIS A 1 85 ? -5.830 -7.831 -5.258 1.00 96.06 85 HIS A CA 1
ATOM 697 C C . HIS A 1 85 ? -5.633 -7.438 -6.725 1.00 96.06 85 HIS A C 1
ATOM 699 O O . HIS A 1 85 ? -6.475 -7.736 -7.571 1.00 96.06 85 HIS A O 1
ATOM 705 N N . TYR A 1 86 ? -4.494 -6.832 -7.070 1.00 95.69 86 TYR A N 1
ATOM 706 C CA . TYR A 1 86 ? -4.222 -6.437 -8.455 1.00 95.69 86 TYR A CA 1
ATOM 707 C C . TYR A 1 86 ? -4.015 -7.629 -9.395 1.00 95.69 86 TYR A C 1
ATOM 709 O O . TYR A 1 86 ? -4.456 -7.573 -10.543 1.00 95.69 86 TYR A O 1
ATOM 717 N N . LEU A 1 87 ? -3.407 -8.721 -8.926 1.00 94.94 87 LEU A N 1
ATOM 718 C CA . LEU A 1 87 ? -3.256 -9.951 -9.712 1.00 94.94 87 LEU A CA 1
ATOM 719 C C . LEU A 1 87 ? -4.586 -10.685 -9.947 1.00 94.94 87 LEU A C 1
ATOM 721 O O . LEU A 1 87 ? -4.699 -11.424 -10.925 1.00 94.94 87 LEU A O 1
ATOM 725 N N . GLN A 1 88 ? -5.571 -10.522 -9.063 1.00 94.88 88 GLN A N 1
ATOM 726 C CA . GLN A 1 88 ? -6.933 -11.025 -9.261 1.00 94.88 88 GLN A CA 1
ATOM 727 C C . GLN A 1 88 ? -7.743 -10.096 -10.168 1.00 94.88 88 GLN A C 1
ATOM 729 O O . GLN A 1 88 ? -8.405 -10.573 -11.087 1.00 94.88 88 GLN A O 1
ATOM 734 N N . LYS A 1 89 ? -7.642 -8.778 -9.956 1.00 94.75 89 LYS A N 1
ATOM 735 C CA . LYS A 1 89 ? -8.322 -7.759 -10.766 1.00 94.75 89 LYS A CA 1
ATOM 736 C C . LYS A 1 89 ? -7.851 -7.769 -12.223 1.00 94.75 89 LYS A C 1
ATOM 738 O O . LYS A 1 89 ? -8.660 -7.575 -13.126 1.00 94.75 89 LYS A O 1
ATOM 743 N N . TYR A 1 90 ? -6.562 -8.020 -12.457 1.00 95.44 90 TYR A N 1
ATOM 744 C CA . TYR A 1 90 ? -5.962 -8.085 -13.790 1.00 95.44 90 TYR A CA 1
ATOM 745 C C . TYR A 1 90 ? -5.153 -9.381 -13.963 1.00 95.44 90 TYR A C 1
ATOM 747 O O . TYR A 1 90 ? -3.924 -9.369 -13.843 1.00 95.44 90 TYR A O 1
ATOM 755 N N . PRO A 1 91 ? -5.808 -10.512 -14.293 1.00 94.62 91 PRO A N 1
ATOM 756 C CA . PRO A 1 91 ? -5.142 -11.812 -14.407 1.00 94.62 91 PRO A CA 1
ATOM 757 C C . PRO A 1 91 ? -3.963 -11.831 -15.390 1.00 94.62 91 PRO A C 1
ATOM 759 O O . PRO A 1 91 ? -2.979 -12.529 -15.149 1.00 94.62 91 PRO A O 1
ATOM 762 N N . GLY A 1 92 ? -4.019 -11.008 -16.446 1.00 95.25 92 GLY A N 1
ATOM 763 C CA . GLY A 1 92 ? -2.939 -10.862 -17.427 1.00 95.25 92 GLY A CA 1
ATOM 764 C C . GLY A 1 92 ? -1.599 -10.411 -16.831 1.00 95.25 92 GLY A C 1
ATOM 765 O O . GLY A 1 92 ? -0.555 -10.746 -17.383 1.00 95.25 92 GLY A O 1
ATOM 766 N N . LEU A 1 93 ? -1.593 -9.744 -15.666 1.00 95.31 93 LEU A N 1
ATOM 767 C CA . LEU A 1 93 ? -0.357 -9.356 -14.973 1.00 95.31 93 LEU A CA 1
ATOM 768 C C . LEU A 1 93 ? 0.502 -10.560 -14.566 1.00 95.31 93 LEU A C 1
ATOM 770 O O . LEU A 1 93 ? 1.720 -10.430 -14.454 1.00 95.31 93 LEU A O 1
ATOM 774 N N . LYS A 1 94 ? -0.102 -11.734 -14.333 1.00 93.50 94 LYS A N 1
ATOM 775 C CA . LYS A 1 94 ? 0.636 -12.947 -13.942 1.00 93.50 94 LYS A CA 1
ATOM 776 C C . LYS A 1 94 ? 1.522 -13.476 -15.070 1.00 93.50 94 LYS A C 1
ATOM 778 O O . LYS A 1 94 ? 2.553 -14.073 -14.780 1.00 93.50 94 LYS A O 1
ATOM 783 N N . SER A 1 95 ? 1.126 -13.232 -16.317 1.00 94.50 95 SER A N 1
ATOM 784 C CA . SER A 1 95 ? 1.830 -13.678 -17.523 1.00 94.50 95 SER A CA 1
ATOM 785 C C . SER A 1 95 ? 2.884 -12.683 -18.009 1.00 94.50 95 SER A C 1
ATOM 787 O O . SER A 1 95 ? 3.652 -13.008 -18.911 1.00 94.50 95 SER A O 1
ATOM 789 N N . LEU A 1 96 ? 2.925 -11.472 -17.445 1.00 95.00 96 LEU A N 1
ATOM 790 C CA . LEU A 1 96 ? 3.915 -10.469 -17.819 1.00 95.00 96 LEU A CA 1
ATOM 791 C C . LEU A 1 96 ? 5.305 -10.807 -17.259 1.00 95.00 96 LEU A C 1
ATOM 793 O O . LEU A 1 96 ? 5.408 -11.375 -16.165 1.00 95.00 96 LEU A O 1
ATOM 797 N N . PRO A 1 97 ? 6.380 -10.376 -17.946 1.00 95.38 97 PRO A N 1
ATOM 798 C CA . PRO A 1 97 ? 7.719 -10.369 -17.372 1.00 95.38 97 PRO A CA 1
ATOM 799 C C . PRO A 1 97 ? 7.754 -9.639 -16.022 1.00 95.38 97 PRO A C 1
ATOM 801 O O . PRO A 1 97 ? 7.026 -8.664 -15.811 1.00 95.38 97 PRO A O 1
ATOM 804 N N . SER A 1 98 ? 8.633 -10.083 -15.115 1.00 92.94 98 SER A N 1
ATOM 805 C CA . SER A 1 98 ? 8.743 -9.525 -13.757 1.00 92.94 98 SER A CA 1
ATOM 806 C C . SER A 1 98 ? 8.899 -8.007 -13.753 1.00 92.94 98 SER A C 1
ATOM 808 O O . SER A 1 98 ? 8.224 -7.344 -12.971 1.00 92.94 98 SER A O 1
ATOM 810 N N . LYS A 1 99 ? 9.712 -7.463 -14.667 1.00 94.81 99 LYS A N 1
ATOM 811 C CA . LYS A 1 99 ? 9.903 -6.020 -14.843 1.00 94.81 99 LYS A CA 1
ATOM 812 C C . LYS A 1 99 ? 8.578 -5.294 -15.076 1.00 94.81 99 LYS A C 1
ATOM 814 O O . LYS A 1 99 ? 8.185 -4.475 -14.258 1.00 94.81 99 LYS A O 1
ATOM 819 N N . ASN A 1 100 ? 7.838 -5.664 -16.119 1.00 95.88 100 ASN A N 1
ATOM 820 C CA . ASN A 1 100 ? 6.563 -5.036 -16.473 1.00 95.88 100 ASN A CA 1
ATOM 821 C C . ASN A 1 100 ? 5.531 -5.149 -15.340 1.00 95.88 100 ASN A C 1
ATOM 823 O O . ASN A 1 100 ? 4.740 -4.235 -15.100 1.00 95.88 100 ASN A O 1
ATOM 827 N N . ARG A 1 101 ? 5.537 -6.272 -14.611 1.00 96.62 101 ARG A N 1
ATOM 828 C CA . ARG A 1 101 ? 4.680 -6.449 -13.434 1.00 96.62 101 ARG A CA 1
ATOM 829 C C . ARG A 1 101 ? 5.068 -5.491 -12.303 1.00 96.62 101 ARG A C 1
ATOM 831 O O . ARG A 1 101 ? 4.177 -4.927 -11.671 1.00 96.62 101 ARG A O 1
ATOM 838 N N . ILE A 1 102 ? 6.363 -5.295 -12.059 1.00 96.19 102 ILE A N 1
ATOM 839 C CA . ILE A 1 102 ? 6.882 -4.344 -11.065 1.00 96.19 102 ILE A CA 1
ATOM 840 C C . ILE A 1 102 ? 6.531 -2.911 -11.462 1.00 96.19 102 ILE A C 1
ATOM 842 O O . ILE A 1 102 ? 5.982 -2.189 -10.636 1.00 96.19 102 ILE A O 1
ATOM 846 N N . GLU A 1 103 ? 6.756 -2.524 -12.719 1.00 97.31 103 GLU A N 1
ATOM 847 C CA . GLU A 1 103 ? 6.398 -1.200 -13.241 1.00 97.31 103 GLU A CA 1
ATOM 848 C C . GLU A 1 103 ? 4.916 -0.895 -12.998 1.00 97.31 103 GLU A C 1
ATOM 850 O O . GLU A 1 103 ? 4.567 0.156 -12.449 1.00 97.31 103 GLU A O 1
ATOM 855 N N . PHE A 1 104 ? 4.038 -1.845 -13.332 1.00 97.62 104 PHE A N 1
ATOM 856 C CA . PHE A 1 104 ? 2.601 -1.693 -13.135 1.00 97.62 104 PHE A CA 1
ATOM 857 C C . PHE A 1 104 ? 2.234 -1.567 -11.651 1.00 97.62 104 PHE A C 1
ATOM 859 O O . PHE A 1 104 ? 1.505 -0.650 -11.276 1.00 97.62 104 PHE A O 1
ATOM 866 N N . LEU A 1 105 ? 2.731 -2.465 -10.792 1.00 96.62 105 LEU A N 1
ATOM 867 C CA . LEU A 1 105 ? 2.385 -2.488 -9.366 1.00 96.62 105 LEU A CA 1
ATOM 868 C C . LEU A 1 105 ? 2.937 -1.271 -8.609 1.00 96.62 105 LEU A C 1
ATOM 870 O O . LEU A 1 105 ? 2.210 -0.685 -7.804 1.00 96.62 105 LEU A O 1
ATOM 874 N N . ALA A 1 106 ? 4.175 -0.861 -8.896 1.00 95.69 106 ALA A N 1
ATOM 875 C CA . ALA A 1 106 ? 4.795 0.334 -8.325 1.00 95.69 106 ALA A CA 1
ATOM 876 C C . ALA A 1 106 ? 4.032 1.604 -8.717 1.00 95.69 106 ALA A C 1
ATOM 878 O O . ALA A 1 106 ? 3.757 2.462 -7.873 1.00 95.69 106 ALA A O 1
ATOM 879 N N . THR A 1 107 ? 3.622 1.695 -9.984 1.00 96.12 107 THR A N 1
ATOM 880 C CA . THR A 1 107 ? 2.783 2.798 -10.462 1.00 96.12 107 THR A CA 1
ATOM 881 C C . THR A 1 107 ? 1.424 2.773 -9.779 1.00 96.12 107 THR A C 1
ATOM 883 O O . THR A 1 107 ? 1.007 3.780 -9.216 1.00 96.12 107 THR A O 1
ATOM 886 N N . ALA A 1 108 ? 0.756 1.618 -9.746 1.00 95.25 108 ALA A N 1
ATOM 887 C CA . ALA A 1 108 ? -0.548 1.465 -9.116 1.00 95.25 108 ALA A CA 1
ATOM 888 C C . ALA A 1 108 ? -0.527 1.910 -7.644 1.00 95.25 108 ALA A C 1
ATOM 890 O O . ALA A 1 108 ? -1.424 2.639 -7.217 1.00 95.25 108 ALA A O 1
ATOM 891 N N . TYR A 1 109 ? 0.518 1.532 -6.895 1.00 92.69 109 TYR A N 1
ATOM 892 C CA . TYR A 1 109 ? 0.664 1.862 -5.471 1.00 92.69 109 TYR A CA 1
ATOM 893 C C . TYR A 1 109 ? 0.715 3.376 -5.227 1.00 92.69 109 TYR A C 1
ATOM 895 O O . TYR A 1 109 ? 0.179 3.870 -4.238 1.00 92.69 109 TYR A O 1
ATOM 903 N N . ASN A 1 110 ? 1.305 4.118 -6.166 1.00 90.31 110 ASN A N 1
ATOM 904 C CA . ASN A 1 110 ? 1.474 5.567 -6.090 1.00 90.31 110 ASN A CA 1
ATOM 905 C C . ASN A 1 110 ? 0.395 6.354 -6.860 1.00 90.31 110 ASN A C 1
ATOM 907 O O . ASN A 1 110 ? 0.500 7.569 -7.033 1.00 90.31 110 ASN A O 1
ATOM 911 N N . THR A 1 111 ? -0.663 5.678 -7.311 1.00 89.38 111 THR A N 1
ATOM 912 C CA . THR A 1 111 ? -1.856 6.307 -7.898 1.00 89.38 111 THR A CA 1
ATOM 913 C C . THR A 1 111 ? -3.036 6.262 -6.931 1.00 89.38 111 THR A C 1
ATOM 915 O O . THR A 1 111 ? -2.934 5.792 -5.798 1.00 89.38 111 THR A O 1
ATOM 918 N N . THR A 1 112 ? -4.192 6.769 -7.362 1.00 87.62 112 THR A N 1
ATOM 919 C CA . THR A 1 112 ? -5.433 6.587 -6.610 1.00 87.62 112 THR A CA 1
ATOM 920 C C . THR A 1 112 ? -5.705 5.093 -6.447 1.00 87.62 112 THR A C 1
ATOM 922 O O . THR A 1 112 ? -5.701 4.341 -7.424 1.00 87.62 112 THR A O 1
ATOM 925 N N . PHE A 1 113 ? -5.954 4.656 -5.212 1.00 88.38 113 PHE A N 1
ATOM 926 C CA . PHE A 1 113 ? -6.284 3.260 -4.930 1.00 88.38 113 PHE A CA 1
ATOM 927 C C . PHE A 1 113 ? -7.438 2.783 -5.826 1.00 88.38 113 PHE A C 1
ATOM 929 O O . PHE A 1 113 ? -8.409 3.513 -6.011 1.00 88.38 113 PHE A O 1
ATOM 936 N N . ASN A 1 114 ? -7.341 1.560 -6.350 1.00 86.38 114 ASN A N 1
ATOM 937 C CA . ASN A 1 114 ? -8.289 0.974 -7.304 1.00 86.38 114 ASN A CA 1
ATOM 938 C C . ASN A 1 114 ? -8.380 1.636 -8.691 1.00 86.38 114 ASN A C 1
ATOM 940 O O . ASN A 1 114 ? -9.316 1.302 -9.422 1.00 86.38 114 ASN A O 1
ATOM 944 N N . SER A 1 115 ? -7.410 2.463 -9.102 1.00 92.69 115 SER A N 1
ATOM 945 C CA . SER A 1 115 ? -7.330 2.959 -10.488 1.00 92.69 115 SER A CA 1
ATOM 946 C C . SER A 1 115 ? -7.461 1.826 -11.522 1.00 92.69 115 SER A C 1
ATOM 948 O O . SER A 1 115 ? -7.070 0.670 -11.288 1.00 92.69 115 SER A O 1
ATOM 950 N N . ASP A 1 116 ? -8.070 2.142 -12.663 1.00 95.19 116 ASP A N 1
ATOM 951 C CA . ASP A 1 116 ? -8.177 1.212 -13.784 1.00 95.19 116 ASP A CA 1
ATOM 952 C C . ASP A 1 116 ? -6.807 0.988 -14.454 1.00 95.19 116 ASP A C 1
ATOM 954 O O . ASP A 1 116 ? -5.869 1.774 -14.282 1.00 95.19 116 ASP A O 1
ATOM 958 N N . SER A 1 117 ? -6.674 -0.106 -15.207 1.00 95.75 117 SER A N 1
ATOM 959 C CA . SER A 1 117 ? -5.409 -0.467 -15.851 1.00 95.75 117 SER A CA 1
ATOM 960 C C . SER A 1 117 ? -4.941 0.581 -16.859 1.00 95.75 117 SER A C 1
ATOM 962 O O . SER A 1 117 ? -3.745 0.845 -16.920 1.00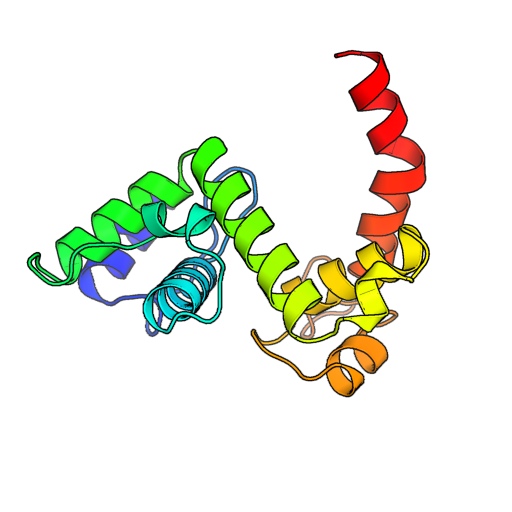 95.75 117 SER A O 1
ATOM 964 N N . ALA A 1 118 ? -5.846 1.230 -17.597 1.00 96.00 118 ALA A N 1
ATOM 965 C CA . ALA A 1 118 ? -5.479 2.249 -18.575 1.00 96.00 118 ALA A CA 1
ATOM 966 C C . ALA A 1 118 ? -4.899 3.496 -17.892 1.00 96.00 118 ALA A C 1
ATOM 968 O O . ALA A 1 118 ? -3.891 4.041 -18.346 1.00 96.00 118 ALA A O 1
ATOM 969 N N . THR A 1 119 ? -5.490 3.923 -16.775 1.00 96.12 119 THR A N 1
ATOM 970 C CA . THR A 1 119 ? -4.986 5.016 -15.938 1.00 96.12 119 THR A CA 1
ATOM 971 C C . THR A 1 119 ? -3.606 4.693 -15.374 1.00 96.12 119 THR A C 1
ATOM 973 O O . THR A 1 119 ? -2.722 5.550 -15.406 1.00 96.12 119 THR A O 1
ATOM 976 N N . ILE A 1 120 ? -3.399 3.464 -14.892 1.00 97.00 120 ILE A N 1
ATOM 977 C CA . ILE A 1 120 ? -2.103 3.022 -14.359 1.00 97.00 120 ILE A CA 1
ATOM 978 C C . ILE A 1 120 ? -1.057 3.003 -15.474 1.00 97.00 120 ILE A C 1
ATOM 980 O O . ILE A 1 120 ? -0.020 3.644 -15.336 1.00 97.00 120 ILE A O 1
ATOM 984 N N . THR A 1 121 ? -1.344 2.353 -16.604 1.00 96.62 121 THR A N 1
ATOM 985 C CA . THR A 1 121 ? -0.414 2.244 -17.735 1.00 96.62 121 THR A CA 1
ATOM 986 C C . THR A 1 121 ? 0.008 3.609 -18.270 1.00 96.62 121 THR A C 1
ATOM 988 O O . THR A 1 121 ? 1.194 3.829 -18.501 1.00 96.62 121 THR A O 1
ATOM 991 N N . LYS A 1 122 ? -0.923 4.567 -18.382 1.00 96.75 122 LYS A N 1
ATOM 992 C CA . LYS A 1 122 ? -0.612 5.946 -18.801 1.00 96.75 122 LYS A CA 1
ATOM 993 C C . LYS A 1 122 ? 0.375 6.662 -17.875 1.00 96.75 122 LYS A C 1
ATOM 995 O O . LYS A 1 122 ? 0.998 7.624 -18.305 1.00 96.75 122 LYS A O 1
ATOM 1000 N N . ARG A 1 123 ? 0.493 6.229 -16.617 1.00 96.38 123 ARG A N 1
ATOM 1001 C CA . ARG A 1 123 ? 1.328 6.871 -15.594 1.00 96.38 123 ARG A CA 1
ATOM 1002 C C . ARG A 1 123 ? 2.660 6.172 -15.341 1.00 96.38 123 ARG A C 1
ATOM 1004 O O . ARG A 1 123 ? 3.452 6.715 -14.579 1.00 96.38 123 ARG A O 1
ATOM 1011 N N . ILE A 1 124 ? 2.922 5.019 -15.966 1.00 97.00 124 ILE A N 1
ATOM 1012 C CA . ILE A 1 124 ? 4.128 4.214 -15.700 1.00 97.00 124 ILE A CA 1
ATOM 1013 C C . ILE A 1 124 ? 5.404 5.042 -15.881 1.00 97.00 124 ILE A C 1
ATOM 1015 O O . ILE A 1 124 ? 6.268 5.032 -15.014 1.00 97.00 124 ILE A O 1
ATOM 1019 N N . HIS A 1 125 ? 5.484 5.818 -16.961 1.00 96.62 125 HIS A N 1
ATOM 1020 C CA . HIS A 1 125 ? 6.660 6.627 -17.293 1.00 96.62 125 HIS A CA 1
ATOM 1021 C C . HIS A 1 125 ? 6.525 8.096 -16.870 1.00 96.62 125 HIS A C 1
ATOM 1023 O O . HIS A 1 125 ? 7.281 8.949 -17.327 1.00 96.62 125 HIS A O 1
ATOM 1029 N N . CYS A 1 126 ? 5.543 8.429 -16.027 1.00 96.31 126 CYS A N 1
ATOM 1030 C CA . CYS A 1 126 ? 5.417 9.785 -15.511 1.00 96.31 126 CYS A CA 1
ATOM 1031 C C . CYS A 1 126 ? 6.380 9.995 -14.345 1.00 96.31 126 CYS A C 1
ATOM 1033 O O . CYS A 1 126 ? 6.327 9.278 -13.340 1.00 96.31 126 CYS A O 1
ATOM 1035 N N . ASN A 1 127 ? 7.209 11.031 -14.449 1.00 96.81 127 ASN A N 1
ATOM 1036 C CA . ASN A 1 127 ? 8.143 11.380 -13.393 1.00 96.81 127 ASN A CA 1
ATOM 1037 C C . ASN A 1 127 ? 7.398 12.045 -12.237 1.00 96.81 127 ASN A C 1
ATOM 1039 O O . ASN A 1 127 ? 7.153 13.250 -12.245 1.00 96.81 127 ASN A O 1
ATOM 1043 N N . TYR A 1 128 ? 6.993 11.234 -11.262 1.00 95.12 128 TYR A N 1
ATOM 1044 C CA . TYR A 1 128 ? 6.300 11.660 -10.046 1.00 95.12 128 TYR A CA 1
ATOM 1045 C C . TYR A 1 128 ? 7.076 11.313 -8.772 1.00 95.12 128 TYR A C 1
ATOM 1047 O O . TYR A 1 128 ? 6.621 11.651 -7.687 1.00 95.12 128 TYR A O 1
ATOM 1055 N N . PHE A 1 129 ? 8.231 10.655 -8.862 1.00 94.69 129 PHE A N 1
ATOM 1056 C CA . PHE A 1 129 ? 9.042 10.326 -7.694 1.00 94.69 129 PHE A CA 1
ATOM 1057 C C . PHE A 1 129 ? 10.146 11.376 -7.462 1.00 94.69 129 PHE A C 1
ATOM 1059 O O . PHE A 1 129 ? 10.878 11.678 -8.406 1.00 94.69 129 PHE A O 1
ATOM 1066 N N . PRO A 1 130 ? 10.363 11.863 -6.222 1.00 92.75 130 PRO A N 1
ATOM 1067 C CA . PRO A 1 130 ? 9.764 11.383 -4.970 1.00 92.75 130 PRO A CA 1
ATOM 1068 C C . PRO A 1 130 ? 8.548 12.181 -4.478 1.00 92.75 130 PRO A C 1
ATOM 1070 O O . PRO A 1 130 ? 7.868 11.737 -3.554 1.00 92.75 130 PRO A O 1
ATOM 1073 N N . PHE A 1 131 ? 8.263 13.351 -5.052 1.00 90.19 131 PHE A N 1
ATOM 1074 C CA . PHE A 1 131 ? 7.364 14.334 -4.430 1.00 90.19 131 PHE A CA 1
ATOM 1075 C C . PHE A 1 131 ? 5.905 14.269 -4.917 1.00 90.19 131 PHE A C 1
ATOM 1077 O O . PHE A 1 131 ? 5.058 15.057 -4.492 1.00 90.19 131 PHE A O 1
ATOM 1084 N N . GLY A 1 132 ? 5.577 13.333 -5.802 1.00 89.19 132 GLY A N 1
ATOM 1085 C CA . GLY A 1 132 ? 4.253 13.174 -6.394 1.00 89.19 132 GLY A CA 1
ATOM 1086 C C . GLY A 1 132 ? 3.985 14.142 -7.550 1.00 89.19 132 GLY A C 1
ATOM 1087 O O . GLY A 1 132 ? 4.869 14.824 -8.057 1.00 89.19 132 GLY A O 1
ATOM 1088 N N . THR A 1 133 ? 2.724 14.236 -7.971 1.00 88.56 133 THR A N 1
ATOM 1089 C CA . THR A 1 133 ? 2.318 14.928 -9.211 1.00 88.56 133 THR A CA 1
ATOM 1090 C C . THR A 1 133 ? 2.419 16.455 -9.175 1.00 88.56 133 THR A C 1
ATOM 1092 O O . THR A 1 133 ? 2.188 17.098 -10.194 1.00 88.56 133 THR A O 1
ATOM 1095 N N . LYS A 1 134 ? 2.674 17.053 -8.006 1.00 89.44 134 LYS A N 1
ATOM 1096 C CA . LYS A 1 134 ? 2.656 18.514 -7.805 1.00 89.44 134 LYS A CA 1
ATOM 1097 C C . LYS A 1 134 ? 4.003 19.189 -8.068 1.00 89.44 134 LYS A C 1
ATOM 1099 O O . LYS A 1 134 ? 4.074 20.412 -8.028 1.00 89.44 134 LYS A O 1
ATOM 1104 N N . TYR A 1 135 ? 5.051 18.410 -8.319 1.00 90.88 135 TYR A N 1
ATOM 1105 C CA . TYR A 1 135 ? 6.418 18.904 -8.431 1.00 90.88 135 TYR A CA 1
ATOM 1106 C C . TYR A 1 135 ? 7.086 18.365 -9.694 1.00 90.88 135 TYR A C 1
ATOM 1108 O O . TYR A 1 135 ? 6.709 17.312 -10.214 1.00 90.88 135 TYR A O 1
ATOM 1116 N N . ALA A 1 136 ? 8.099 19.086 -10.174 1.00 92.25 136 ALA A N 1
ATOM 1117 C CA . ALA A 1 136 ? 9.033 18.541 -11.146 1.00 92.25 136 ALA A CA 1
ATOM 1118 C C . ALA A 1 136 ? 9.886 17.480 -10.445 1.00 92.25 136 ALA A C 1
ATOM 1120 O O . ALA A 1 136 ? 10.488 17.744 -9.405 1.00 92.25 136 ALA A O 1
ATOM 1121 N N . ASN A 1 137 ? 9.905 16.278 -11.005 1.00 95.31 137 ASN A N 1
ATOM 1122 C CA . ASN A 1 137 ? 10.567 15.126 -10.418 1.00 95.31 137 ASN A CA 1
ATOM 1123 C C . ASN A 1 137 ? 11.538 14.511 -11.432 1.00 95.31 137 ASN A C 1
ATOM 1125 O O . ASN A 1 137 ? 11.259 14.538 -12.634 1.00 95.31 137 ASN A O 1
ATOM 1129 N N . PRO A 1 138 ? 12.655 13.939 -10.965 1.00 94.81 138 PRO A N 1
ATOM 1130 C CA . PRO A 1 138 ? 13.649 13.342 -11.848 1.00 94.81 138 PRO A CA 1
ATOM 1131 C C . PRO A 1 138 ? 13.234 11.973 -12.400 1.00 94.81 138 PRO A C 1
ATOM 1133 O O . PRO A 1 138 ? 13.623 11.656 -13.517 1.00 94.81 138 PRO A O 1
ATOM 1136 N N . PHE A 1 139 ? 12.437 11.190 -11.659 1.00 97.12 139 PHE A N 1
ATOM 1137 C CA . PHE A 1 139 ? 12.191 9.777 -11.975 1.00 97.12 139 PHE A CA 1
ATOM 1138 C C . PHE A 1 139 ? 10.721 9.382 -11.860 1.00 97.12 139 PHE A C 1
ATOM 1140 O O . PHE A 1 139 ? 9.930 10.009 -11.142 1.00 97.12 139 PHE A O 1
ATOM 1147 N N . SER A 1 140 ? 10.359 8.292 -12.533 1.00 97.19 140 SER A N 1
ATOM 1148 C CA . SER A 1 140 ? 9.080 7.609 -12.318 1.00 97.19 140 SER A CA 1
ATOM 1149 C C . SER A 1 140 ? 9.172 6.591 -11.175 1.00 97.19 140 SER A C 1
ATOM 1151 O O . SER A 1 140 ? 10.237 6.057 -10.871 1.00 97.19 140 SER A O 1
ATOM 1153 N N . TYR A 1 141 ? 8.038 6.275 -10.542 1.00 96.38 141 TYR A N 1
ATOM 1154 C CA . TYR A 1 141 ? 7.995 5.203 -9.536 1.00 96.38 141 TYR A CA 1
ATOM 1155 C C . TYR A 1 141 ? 8.351 3.834 -10.131 1.00 96.38 141 TYR A C 1
ATOM 1157 O O . TYR A 1 141 ? 8.950 3.001 -9.448 1.00 96.38 141 TYR A O 1
ATOM 1165 N N . ALA A 1 142 ? 7.983 3.610 -11.396 1.00 97.31 142 ALA A N 1
ATOM 1166 C CA . ALA A 1 142 ? 8.315 2.403 -12.137 1.00 97.31 142 ALA A CA 1
ATOM 1167 C C . ALA A 1 142 ? 9.833 2.254 -12.292 1.00 97.31 142 ALA A C 1
ATOM 1169 O O . ALA A 1 142 ? 10.377 1.236 -11.878 1.00 97.31 142 ALA A O 1
ATOM 1170 N N . GLU A 1 143 ? 10.504 3.299 -12.782 1.00 97.19 143 GLU A N 1
ATOM 1171 C CA . GLU A 1 143 ? 11.953 3.328 -13.008 1.00 97.19 143 GLU A CA 1
ATOM 1172 C C . GLU A 1 143 ? 12.742 3.012 -11.735 1.00 97.19 143 GLU A C 1
ATOM 1174 O O . GLU A 1 143 ? 13.549 2.081 -11.731 1.00 97.19 143 GLU A O 1
ATOM 1179 N N . VAL A 1 144 ? 12.439 3.708 -10.633 1.00 96.50 144 VAL A N 1
ATOM 1180 C CA . VAL A 1 144 ? 13.102 3.484 -9.336 1.00 96.50 144 VAL A CA 1
ATOM 1181 C C . VAL A 1 144 ? 12.918 2.039 -8.865 1.00 96.50 144 VAL A C 1
ATOM 1183 O O . VAL A 1 144 ? 13.872 1.394 -8.432 1.00 96.50 144 VAL A O 1
ATOM 1186 N N . SER A 1 145 ? 11.703 1.499 -8.988 1.00 95.81 145 SER A N 1
ATOM 1187 C CA . SER A 1 145 ? 11.394 0.140 -8.525 1.00 95.81 145 SER A CA 1
ATOM 1188 C C . SER A 1 145 ? 12.058 -0.935 -9.386 1.00 95.81 145 SER A C 1
ATOM 1190 O O . SER A 1 145 ? 12.537 -1.941 -8.862 1.00 95.81 145 SER A O 1
ATOM 1192 N N . THR A 1 146 ? 12.106 -0.737 -10.706 1.00 95.88 146 THR A N 1
ATOM 1193 C CA . THR A 1 146 ? 12.797 -1.661 -11.611 1.00 95.88 146 THR A CA 1
ATOM 1194 C C . THR A 1 146 ? 14.303 -1.616 -11.432 1.00 95.88 146 THR A C 1
ATOM 1196 O O . THR A 1 146 ? 14.924 -2.674 -11.422 1.00 95.88 146 THR A O 1
ATOM 1199 N N . TYR A 1 147 ? 14.880 -0.429 -11.214 1.00 95.56 147 TYR A N 1
ATOM 1200 C CA . TYR A 1 147 ? 16.308 -0.288 -10.954 1.00 95.56 147 TYR A CA 1
ATOM 1201 C C . TYR A 1 147 ? 16.711 -1.088 -9.712 1.00 95.56 147 TYR A C 1
ATOM 1203 O O . TYR A 1 147 ? 17.608 -1.927 -9.796 1.00 95.56 147 TYR A O 1
ATOM 1211 N N . PHE A 1 148 ? 15.979 -0.906 -8.604 1.00 94.38 148 PHE A N 1
ATOM 1212 C CA . PHE A 1 148 ? 16.196 -1.658 -7.367 1.00 94.38 148 PHE A CA 1
ATOM 1213 C C . PHE A 1 148 ? 16.104 -3.173 -7.593 1.00 94.38 148 PHE A C 1
ATOM 1215 O O . PHE A 1 148 ? 16.952 -3.930 -7.128 1.00 94.38 148 PHE A O 1
ATOM 1222 N N . PHE A 1 149 ? 15.094 -3.632 -8.334 1.00 93.00 149 PHE A N 1
ATOM 1223 C CA . PHE A 1 149 ? 14.918 -5.056 -8.617 1.00 93.00 149 PHE A CA 1
ATOM 1224 C C . PHE A 1 149 ? 16.059 -5.652 -9.455 1.00 93.00 149 PHE A C 1
ATOM 1226 O O . PHE A 1 149 ? 16.484 -6.778 -9.204 1.00 93.00 149 PHE A O 1
ATOM 1233 N N . GLU A 1 150 ? 16.550 -4.915 -10.449 1.00 92.12 150 GLU A N 1
ATOM 1234 C CA . GLU A 1 150 ? 17.580 -5.393 -11.375 1.00 92.12 150 GLU A CA 1
ATOM 1235 C C . GLU A 1 150 ? 18.996 -5.328 -10.771 1.00 92.12 150 GLU A C 1
ATOM 1237 O O . GLU A 1 150 ? 19.816 -6.196 -11.073 1.00 92.12 150 GLU A O 1
ATOM 1242 N N . HIS A 1 151 ? 19.282 -4.350 -9.901 1.00 90.56 151 HIS A N 1
ATOM 1243 C CA . HIS A 1 151 ? 20.646 -4.063 -9.433 1.00 90.56 151 HIS A CA 1
ATOM 1244 C C . HIS A 1 151 ? 20.863 -4.361 -7.946 1.00 90.56 151 HIS A C 1
ATOM 1246 O O . HIS A 1 151 ? 21.878 -4.955 -7.585 1.00 90.56 151 HIS A O 1
ATOM 1252 N N . ASP A 1 152 ? 19.908 -4.007 -7.086 1.00 87.62 152 ASP A N 1
ATOM 1253 C CA . ASP A 1 152 ? 20.110 -4.026 -5.632 1.00 87.62 152 ASP A CA 1
ATOM 1254 C C . ASP A 1 152 ? 19.553 -5.300 -4.990 1.00 87.62 152 ASP A C 1
ATOM 1256 O O . ASP A 1 152 ? 20.172 -5.887 -4.100 1.00 87.62 152 ASP A O 1
ATOM 1260 N N . TYR A 1 153 ? 18.403 -5.782 -5.472 1.00 85.94 153 TYR A N 1
ATOM 1261 C CA . TYR A 1 153 ? 17.724 -6.950 -4.913 1.00 85.94 153 TYR A CA 1
ATOM 1262 C C . TYR A 1 153 ? 18.626 -8.190 -4.902 1.00 85.94 153 TYR A C 1
ATOM 1264 O O . TYR A 1 153 ? 18.754 -8.851 -3.873 1.00 85.94 153 TYR A O 1
ATOM 1272 N N . LEU A 1 154 ? 19.318 -8.463 -6.015 1.00 77.25 154 LEU A N 1
ATOM 1273 C CA . LEU A 1 154 ? 20.222 -9.612 -6.130 1.00 77.25 154 LEU A CA 1
ATOM 1274 C C . LEU A 1 154 ? 21.445 -9.513 -5.210 1.00 77.25 154 LEU A C 1
ATOM 1276 O O . LEU A 1 154 ? 21.992 -10.548 -4.823 1.00 77.25 154 LEU A O 1
ATOM 1280 N N . LEU A 1 155 ? 21.892 -8.301 -4.872 1.00 77.50 155 LEU A N 1
ATOM 1281 C CA . LEU A 1 155 ? 22.996 -8.095 -3.933 1.00 77.50 155 LEU A CA 1
ATOM 1282 C C . LEU A 1 155 ? 22.554 -8.414 -2.505 1.00 77.50 155 LEU A C 1
ATOM 1284 O O . LEU A 1 155 ? 23.284 -9.084 -1.779 1.00 77.50 155 LEU A O 1
ATOM 1288 N N . ILE A 1 156 ? 21.340 -8.002 -2.140 1.00 77.81 156 ILE A N 1
ATOM 1289 C CA . ILE A 1 156 ? 20.765 -8.233 -0.811 1.00 77.81 156 ILE A CA 1
ATOM 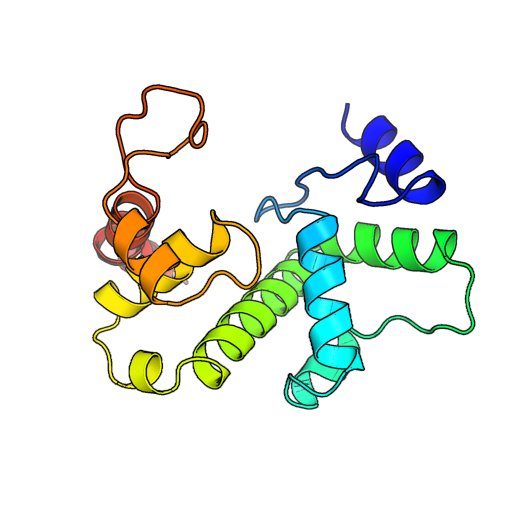1290 C C . ILE A 1 156 ? 20.465 -9.723 -0.607 1.00 77.81 156 ILE A C 1
ATOM 1292 O O . ILE A 1 156 ? 20.857 -10.298 0.404 1.00 77.81 156 ILE A O 1
ATOM 1296 N N . THR A 1 157 ? 19.840 -10.394 -1.581 1.00 74.44 157 THR A N 1
ATOM 1297 C CA . THR A 1 157 ? 19.451 -11.808 -1.425 1.00 74.44 157 THR A CA 1
ATOM 1298 C C . THR A 1 157 ? 20.619 -12.786 -1.435 1.00 74.44 157 THR A C 1
ATOM 1300 O O . THR A 1 157 ? 20.447 -13.923 -1.022 1.00 74.44 157 THR A O 1
ATOM 1303 N N . LYS A 1 158 ? 21.795 -12.389 -1.935 1.00 69.62 158 LYS A N 1
ATOM 1304 C CA . LYS A 1 158 ? 23.008 -13.223 -1.871 1.00 69.62 158 LYS A CA 1
ATOM 1305 C C . LYS A 1 158 ? 23.718 -13.145 -0.516 1.00 69.62 158 LYS A C 1
ATOM 1307 O O . LYS A 1 158 ? 24.626 -13.933 -0.279 1.00 69.62 158 LYS A O 1
ATOM 1312 N N . GLN A 1 159 ? 23.356 -12.175 0.323 1.00 54.94 159 GLN A N 1
ATOM 1313 C CA . GLN A 1 159 ? 23.942 -11.958 1.649 1.00 54.94 159 GLN A CA 1
ATOM 1314 C C . GLN A 1 159 ? 23.067 -12.503 2.790 1.00 54.94 159 GLN A C 1
ATOM 1316 O O . GLN A 1 159 ? 23.518 -12.509 3.934 1.00 54.94 159 GLN A O 1
ATOM 1321 N N . MET A 1 160 ? 21.839 -12.939 2.484 1.00 52.38 160 MET A N 1
ATOM 1322 C CA . MET A 1 160 ? 20.921 -13.628 3.401 1.00 52.38 160 MET A CA 1
ATOM 1323 C C . MET A 1 160 ? 21.063 -15.142 3.271 1.00 52.38 160 MET A C 1
ATOM 1325 O O . MET A 1 160 ? 20.962 -15.816 4.318 1.00 52.38 160 MET A O 1
#

Radius of gyration: 16.67 Å; chains: 1; bounding box: 42×35×38 Å

Foldseek 3Di:
DVVVLLVCCLVPNCVVRWWFDADVRDTRVLLVVLLVCVVVVLFDPVLVVSHDDPVDDSSVSSVVSVVLSHDPVSVVSSLVSLLRSVCSVPVVLVVDDPLVNLLQSQQQSLDPPPDDSVVSVVQSFPFQPPPGDPDDHDGGSSVVRSCCVVPPPVVVVVVD

Secondary structure (DSSP, 8-state):
-HHHHHHHHHHH-TTT---EETTTTEEHHHHHHHHHHHHTT-S-GGGGGG---TTS-HHHHHHHHHHHHTSHHHHHHHHHHHHHHHHHH-GGGGGS-HHHHHHHHHHHHTSSTT--HHHHHHHTT---BTT-TTS--SB-HHHHHHHIIIIIHHHHHTT-

Sequence (160 aa):
EVKTLEISYRKLGSNEIDFSTGYFQIKTSFAEKIEALVFNGFLPSVYNELLISNKISVEEQRTIRLNRLKHENWQIKYACAYVCHYLQKYPGLKSLPSKNRIEFLATAYNTTFNSDSATITKRIHCNYFPFGTKYANPFSYAEVSTYFFEHDYLLITKQM

pLDDT: mean 93.66, std 6.84, range [52.38, 98.19]